Protein AF-A0A963P506-F1 (afdb_monomer_lite)

Radius of gyration: 18.98 Å; chains: 1; bounding box: 41×31×56 Å

Sequence (115 aa):
VIAFLDIKEMFVGPFPGGWDPTLLFVVAGALAVALLGFALTPYASVRPWFMTSFMLSKRRSVDGRLVAGALIFGVGWGLSGYSPATALASLLTGQIDTVIFVLAMLPGMWLAGKF

Foldseek 3Di:
DVLQVPVVQCPDDDPRGPGDCVVVVVVVVVVVVVVCCVVCQVVPPDADPPDRHDPDDPDPDPDPVNVVVCVVVVVLCVVLVDDPVRLVVCVVVVDPSSVVSVVVVVVVVVVVVVD

Secondary structure (DSSP, 8-state):
-GGGG-GGGGGSSSTT-S--THHHHHHHHHHHHHHHHHHHTTT--PPPTTSSS----------HHHHHHHHHHHHHHHHHS--HHHHHHHHTTT-HHHHHHHHHHHHHHHHHTT-

pLDDT: mean 77.58, std 10.38, range [48.41, 93.0]

Structure (mmCIF, N/CA/C/O backbone):
data_AF-A0A963P506-F1
#
_entry.id   AF-A0A963P506-F1
#
loop_
_atom_site.group_PDB
_atom_site.id
_atom_site.type_symbol
_atom_site.label_atom_id
_atom_site.label_alt_id
_atom_site.label_comp_id
_atom_site.label_asym_id
_atom_site.label_entity_id
_atom_site.label_seq_id
_atom_site.pdbx_PDB_ins_code
_atom_site.Cartn_x
_atom_site.Cartn_y
_atom_site.Cartn_z
_atom_site.occupancy
_atom_site.B_iso_or_equiv
_atom_site.auth_seq_id
_atom_site.auth_comp_id
_atom_site.auth_asym_id
_atom_site.auth_atom_id
_atom_site.pdbx_PDB_model_num
ATOM 1 N N . VAL A 1 1 ? 4.424 -7.353 -13.566 1.00 48.41 1 VAL A N 1
ATOM 2 C CA . VAL A 1 1 ? 3.564 -6.219 -13.133 1.00 48.41 1 VAL A CA 1
ATOM 3 C C . VAL A 1 1 ? 3.021 -5.435 -14.324 1.00 48.41 1 VAL A C 1
ATOM 5 O O . VAL A 1 1 ? 1.819 -5.242 -14.396 1.00 48.41 1 VAL A O 1
ATOM 8 N N . ILE A 1 2 ? 3.866 -5.048 -15.283 1.00 51.72 2 ILE A N 1
ATOM 9 C CA . ILE A 1 2 ? 3.486 -4.198 -16.431 1.00 51.72 2 ILE A CA 1
ATOM 10 C C . ILE A 1 2 ? 2.509 -4.893 -17.406 1.00 51.72 2 ILE A C 1
ATOM 12 O O . ILE A 1 2 ? 1.668 -4.224 -17.990 1.00 51.72 2 ILE A O 1
ATOM 16 N N . ALA A 1 3 ? 2.530 -6.231 -17.494 1.00 53.25 3 ALA A N 1
ATOM 17 C CA . ALA A 1 3 ? 1.608 -7.009 -18.334 1.00 53.25 3 ALA A CA 1
ATOM 18 C C . ALA A 1 3 ? 0.115 -6.823 -17.979 1.00 53.25 3 ALA A C 1
ATOM 20 O O . ALA A 1 3 ? -0.733 -6.892 -18.858 1.00 53.25 3 ALA A O 1
ATOM 21 N N . PHE A 1 4 ? -0.216 -6.521 -16.715 1.00 53.66 4 PHE A N 1
ATOM 22 C CA . PHE A 1 4 ? -1.597 -6.224 -16.307 1.00 53.66 4 PHE A CA 1
ATOM 23 C C . PHE A 1 4 ? -2.105 -4.897 -16.893 1.00 53.66 4 PHE A C 1
ATOM 25 O O . PHE A 1 4 ? -3.269 -4.791 -17.273 1.00 53.66 4 PHE A O 1
ATOM 32 N N . LEU A 1 5 ? -1.234 -3.887 -16.984 1.00 56.84 5 LEU A N 1
ATOM 33 C CA . LEU A 1 5 ? -1.572 -2.571 -17.536 1.00 56.84 5 LEU A CA 1
ATOM 34 C C . LEU A 1 5 ? -1.603 -2.565 -19.065 1.00 56.84 5 LEU A C 1
ATOM 36 O O . LEU A 1 5 ? -1.988 -1.554 -19.655 1.00 56.84 5 LEU A O 1
ATOM 40 N N . ASP A 1 6 ? -1.226 -3.674 -19.704 1.00 64.06 6 ASP A N 1
ATOM 41 C CA . ASP A 1 6 ? -1.114 -3.748 -21.149 1.00 64.06 6 ASP A CA 1
ATOM 42 C C . ASP A 1 6 ? -2.468 -4.013 -21.833 1.00 64.06 6 ASP A C 1
ATOM 44 O O . ASP A 1 6 ? -2.682 -5.005 -22.525 1.00 64.06 6 ASP A O 1
ATOM 48 N N . ILE A 1 7 ? -3.427 -3.110 -21.603 1.00 64.62 7 ILE A N 1
ATOM 49 C CA . ILE A 1 7 ? -4.812 -3.204 -22.097 1.00 64.62 7 ILE A CA 1
ATOM 50 C C . ILE A 1 7 ? -4.858 -3.256 -23.635 1.00 64.62 7 ILE A C 1
ATOM 52 O O . ILE A 1 7 ? -5.809 -3.790 -24.202 1.00 64.62 7 ILE A O 1
ATOM 56 N N . LYS A 1 8 ? -3.829 -2.756 -24.336 1.00 62.62 8 LYS A N 1
ATOM 57 C CA . LYS A 1 8 ? -3.760 -2.865 -25.805 1.00 62.62 8 LYS A CA 1
ATOM 58 C C . LYS A 1 8 ? -3.681 -4.326 -26.272 1.00 62.62 8 LYS A C 1
ATOM 60 O O . LYS A 1 8 ? -4.267 -4.643 -27.300 1.00 62.62 8 LYS A O 1
ATOM 65 N N . GLU A 1 9 ? -3.051 -5.220 -25.506 1.00 66.00 9 GLU A N 1
ATOM 66 C CA . GLU A 1 9 ? -2.902 -6.644 -25.851 1.00 66.00 9 GLU A CA 1
ATOM 67 C C . GLU A 1 9 ? -4.220 -7.422 -25.685 1.00 66.00 9 GLU A C 1
ATOM 69 O O . GLU A 1 9 ? -4.388 -8.496 -26.259 1.00 66.00 9 GLU A O 1
ATOM 74 N N . MET A 1 10 ? -5.196 -6.857 -24.962 1.00 61.94 10 MET A N 1
ATOM 75 C CA . MET A 1 10 ? -6.543 -7.424 -24.805 1.00 61.94 10 MET A CA 1
ATOM 76 C C . MET A 1 10 ? -7.334 -7.436 -26.126 1.00 61.94 10 MET A C 1
ATOM 78 O O . MET A 1 10 ? -8.238 -8.249 -26.306 1.00 61.94 10 MET A O 1
ATOM 82 N N . PHE A 1 11 ? -6.995 -6.542 -27.062 1.00 67.75 11 PHE A N 1
ATOM 83 C CA . PHE A 1 11 ? -7.662 -6.415 -28.364 1.00 67.75 11 PHE A CA 1
ATOM 84 C C . PHE A 1 11 ? -6.879 -7.067 -29.513 1.00 67.75 11 PHE A C 1
ATOM 86 O O . PHE A 1 11 ? -7.304 -6.992 -30.667 1.00 67.75 11 PHE A O 1
ATOM 93 N N . VAL A 1 12 ? -5.744 -7.708 -29.217 1.00 65.50 12 VAL A N 1
ATOM 94 C CA . VAL A 1 12 ? -4.886 -8.368 -30.206 1.00 65.50 12 VAL A CA 1
ATOM 95 C C . VAL A 1 12 ? -5.030 -9.887 -30.068 1.00 65.50 12 VAL A C 1
ATOM 97 O O . VAL A 1 12 ? -4.543 -10.481 -29.112 1.00 65.50 12 VAL A O 1
ATOM 100 N N . GLY A 1 13 ? -5.685 -10.525 -31.046 1.00 67.75 13 GLY A N 1
ATOM 101 C CA . GLY A 1 13 ? -5.834 -11.987 -31.134 1.00 67.75 13 GLY A CA 1
ATOM 102 C C . GLY A 1 13 ? -7.207 -12.536 -30.703 1.00 67.75 13 GLY A C 1
ATOM 103 O O . GLY A 1 13 ? -8.121 -11.767 -30.404 1.00 67.75 13 GLY A O 1
ATOM 104 N N . PRO A 1 14 ? -7.399 -13.872 -30.727 1.00 67.62 14 PRO A N 1
ATOM 105 C CA . PRO A 1 14 ? -8.631 -14.504 -30.259 1.00 67.62 14 PRO A CA 1
ATOM 106 C C . PRO A 1 14 ? -8.819 -14.290 -28.748 1.00 67.62 14 PRO A C 1
ATOM 108 O O . PRO A 1 14 ? -7.853 -14.260 -27.988 1.00 67.62 14 PRO A O 1
ATOM 111 N N . PHE A 1 15 ? -10.073 -14.122 -28.321 1.00 64.00 15 PHE A N 1
ATOM 112 C CA . PHE A 1 15 ? -10.449 -13.761 -26.948 1.00 64.00 15 PHE A CA 1
ATOM 113 C C . PHE A 1 15 ? -9.776 -14.679 -25.904 1.00 64.00 15 PHE A C 1
ATOM 115 O O . PHE A 1 15 ? -9.913 -15.900 -26.033 1.00 64.00 15 PHE A O 1
ATOM 122 N N . PRO A 1 16 ? -9.066 -14.149 -24.882 1.00 56.25 16 PRO A N 1
ATOM 123 C CA . PRO A 1 16 ? -9.066 -12.773 -24.358 1.00 56.25 16 PRO A CA 1
ATOM 124 C C . PRO A 1 16 ? -7.894 -11.876 -24.836 1.00 56.25 16 PRO A C 1
ATOM 126 O O . PRO A 1 16 ? -7.614 -10.859 -24.203 1.00 56.25 16 PRO A O 1
ATOM 129 N N . GLY A 1 17 ? -7.218 -12.233 -25.934 1.00 65.31 17 GLY A N 1
ATOM 130 C CA . GLY A 1 17 ? -6.010 -11.552 -26.420 1.00 65.31 17 GLY A CA 1
ATOM 131 C C . GLY A 1 17 ? -4.723 -12.027 -25.726 1.00 65.31 17 GLY A C 1
ATOM 132 O O . GLY A 1 17 ? -4.738 -13.008 -24.984 1.00 65.31 17 GLY A O 1
ATOM 133 N N . GLY A 1 18 ? -3.598 -11.341 -25.957 1.00 68.62 18 GLY A N 1
ATOM 134 C CA . GLY A 1 18 ? -2.294 -11.614 -25.317 1.00 68.62 18 GLY A CA 1
ATOM 135 C C . GLY A 1 18 ? -2.178 -11.126 -23.865 1.00 68.62 18 GLY A C 1
ATOM 136 O O . GLY A 1 18 ? -1.104 -11.182 -23.267 1.00 68.62 18 GLY A O 1
ATOM 137 N N . TRP A 1 19 ? -3.274 -10.616 -23.303 1.00 70.62 19 TRP A N 1
ATOM 138 C CA . TRP A 1 19 ? -3.328 -10.043 -21.965 1.00 70.62 19 TRP A CA 1
ATOM 139 C C . TRP A 1 19 ? -3.280 -11.130 -20.881 1.00 70.62 19 TRP A C 1
ATOM 141 O O . TRP A 1 19 ? -4.033 -12.100 -20.940 1.00 70.62 19 TRP A O 1
ATOM 151 N N . ASP A 1 20 ? -2.413 -10.960 -19.877 1.00 73.06 20 ASP A N 1
ATOM 152 C CA . ASP A 1 20 ? -2.253 -11.901 -18.759 1.00 73.06 20 ASP A CA 1
ATOM 153 C C . ASP A 1 20 ? -3.184 -11.535 -17.576 1.00 73.06 20 ASP A C 1
ATOM 155 O O . ASP A 1 20 ? -2.881 -10.609 -16.811 1.00 73.06 20 ASP A O 1
ATOM 159 N N . PRO A 1 21 ? -4.302 -12.266 -17.365 1.00 74.12 21 PRO A N 1
ATOM 160 C CA . PRO A 1 21 ? -5.266 -11.987 -16.301 1.00 74.12 21 PRO A CA 1
ATOM 161 C C . PRO A 1 21 ? -4.791 -12.413 -14.906 1.00 74.12 21 PRO A C 1
ATOM 163 O O . PRO A 1 21 ? -5.476 -12.138 -13.915 1.00 74.12 21 PRO A O 1
ATOM 166 N N . THR A 1 22 ? -3.653 -13.102 -14.792 1.00 78.88 22 THR A N 1
ATOM 167 C CA . THR A 1 22 ? -3.226 -13.769 -13.553 1.00 78.88 22 THR A CA 1
ATOM 168 C C . THR A 1 22 ? -3.108 -12.787 -12.393 1.00 78.88 22 THR A C 1
ATOM 170 O O . THR A 1 22 ? -3.570 -13.056 -11.282 1.00 78.88 22 THR A O 1
ATOM 173 N N . LEU A 1 23 ? -2.543 -11.605 -12.649 1.00 74.69 23 LEU A N 1
ATOM 174 C CA . LEU A 1 23 ? -2.341 -10.597 -11.612 1.00 74.69 23 LEU A CA 1
ATOM 175 C C . LEU A 1 23 ? -3.669 -10.004 -11.123 1.00 74.69 23 LEU A C 1
ATOM 177 O O . LEU A 1 23 ? -3.836 -9.807 -9.919 1.00 74.69 23 LEU A O 1
ATOM 181 N N . LEU A 1 24 ? -4.632 -9.790 -12.029 1.00 80.56 24 LEU A N 1
ATOM 182 C CA . LEU A 1 24 ? -5.974 -9.345 -11.652 1.00 80.56 24 LEU A CA 1
ATOM 183 C C . LEU A 1 24 ? -6.651 -10.381 -10.756 1.00 80.56 24 LEU A C 1
ATOM 185 O O . LEU A 1 24 ? -7.220 -10.022 -9.729 1.00 80.56 24 LEU A O 1
ATOM 189 N N . PHE A 1 25 ? -6.562 -11.659 -11.123 1.00 84.88 25 PHE A N 1
ATOM 190 C CA . PHE A 1 25 ? -7.177 -12.741 -10.364 1.00 84.88 25 PHE A CA 1
ATOM 191 C C . PHE A 1 25 ? -6.603 -12.851 -8.944 1.00 84.88 25 PHE A C 1
ATOM 193 O O . PHE A 1 25 ? -7.360 -12.955 -7.980 1.00 84.88 25 PHE A O 1
ATOM 200 N N . VAL A 1 26 ? -5.278 -12.748 -8.792 1.00 86.56 26 VAL A N 1
ATOM 201 C CA . VAL A 1 26 ? -4.615 -12.785 -7.476 1.00 86.56 26 VAL A CA 1
ATOM 202 C C . VAL A 1 26 ? -5.021 -11.590 -6.613 1.00 86.56 26 VAL A C 1
ATOM 204 O O . VAL A 1 26 ? -5.378 -11.771 -5.448 1.00 86.56 26 VAL A O 1
ATOM 207 N N . VAL A 1 27 ? -5.011 -10.376 -7.173 1.00 86.69 27 VAL A N 1
ATOM 208 C CA . VAL A 1 27 ? -5.408 -9.165 -6.437 1.00 86.69 27 VAL A CA 1
ATOM 209 C C . VAL A 1 27 ? -6.891 -9.217 -6.062 1.00 86.69 27 VAL A C 1
ATOM 211 O O . VAL A 1 27 ? -7.239 -8.908 -4.924 1.00 86.69 27 VAL A O 1
ATOM 214 N N . ALA A 1 28 ? -7.761 -9.659 -6.974 1.00 88.00 28 ALA A N 1
ATOM 215 C CA . ALA A 1 28 ? -9.190 -9.817 -6.717 1.00 88.00 28 ALA A CA 1
ATOM 216 C C . ALA A 1 28 ? -9.464 -10.869 -5.633 1.00 88.00 28 ALA A C 1
ATOM 218 O O . ALA A 1 28 ? -10.271 -10.624 -4.738 1.00 88.00 28 ALA A O 1
ATOM 219 N N . GLY A 1 29 ? -8.760 -12.004 -5.662 1.00 91.56 29 GLY A N 1
ATOM 220 C CA . GLY A 1 29 ? -8.857 -13.039 -4.634 1.00 91.56 29 GLY A CA 1
ATOM 221 C C . GLY A 1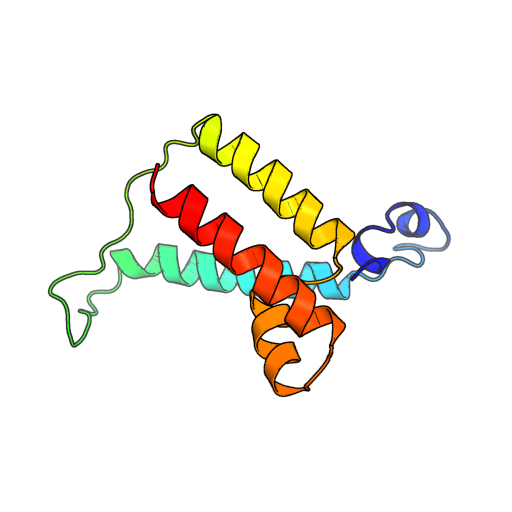 29 ? -8.403 -12.539 -3.262 1.00 91.56 29 GLY A C 1
ATOM 222 O O . GLY A 1 29 ? -9.127 -12.690 -2.279 1.00 91.56 29 GLY A O 1
ATOM 223 N N . ALA A 1 30 ? -7.247 -11.872 -3.196 1.00 88.06 30 ALA A N 1
ATOM 224 C CA . ALA A 1 30 ? -6.746 -11.273 -1.960 1.00 88.06 30 ALA A CA 1
ATOM 225 C C . ALA A 1 30 ? -7.720 -10.223 -1.397 1.00 88.06 30 ALA A C 1
ATOM 227 O O . ALA A 1 30 ? -8.010 -10.221 -0.199 1.00 88.06 30 ALA A O 1
ATOM 228 N N . LEU A 1 31 ? -8.277 -9.370 -2.264 1.00 91.19 31 LEU A N 1
ATOM 229 C CA . LEU A 1 31 ? -9.266 -8.367 -1.882 1.00 91.19 31 LEU A CA 1
ATOM 230 C C . LEU A 1 31 ? -10.563 -9.011 -1.380 1.00 91.19 31 LEU A C 1
ATOM 232 O O . LEU A 1 31 ? -11.086 -8.584 -0.356 1.00 91.19 31 LEU A O 1
ATOM 236 N N . ALA A 1 32 ? -11.067 -10.048 -2.051 1.00 93.00 32 ALA A N 1
ATOM 237 C CA . ALA A 1 32 ? -12.275 -10.755 -1.637 1.00 93.00 32 ALA A CA 1
ATOM 238 C C . ALA A 1 32 ? -12.115 -11.378 -0.243 1.00 93.00 32 ALA A C 1
ATOM 240 O O . ALA A 1 32 ? -12.978 -11.192 0.614 1.00 93.00 32 ALA A O 1
ATOM 241 N N . VAL A 1 33 ? -10.989 -12.049 0.018 1.00 92.38 33 VAL A N 1
ATOM 242 C CA . VAL A 1 33 ? -10.686 -12.626 1.339 1.00 92.38 33 VAL A CA 1
ATOM 243 C C . VAL A 1 33 ? -10.581 -11.534 2.404 1.00 92.38 33 VAL A C 1
ATOM 245 O O . VAL A 1 33 ? -11.161 -11.674 3.481 1.00 92.38 33 VAL A O 1
ATOM 248 N N . ALA A 1 34 ? -9.900 -10.424 2.106 1.00 88.81 34 ALA A N 1
ATOM 249 C CA . ALA A 1 34 ? -9.791 -9.299 3.030 1.00 88.81 34 ALA A CA 1
ATOM 250 C C . ALA A 1 34 ? -11.164 -8.683 3.344 1.00 88.81 34 ALA A C 1
ATOM 252 O O . ALA A 1 34 ? -11.490 -8.466 4.511 1.00 88.81 34 ALA A O 1
ATOM 253 N N . LEU A 1 35 ? -11.993 -8.446 2.322 1.00 88.56 35 LEU A N 1
ATOM 254 C CA . LEU A 1 35 ? -13.343 -7.903 2.478 1.00 88.56 35 LEU A CA 1
ATOM 255 C C . LEU A 1 35 ? -14.235 -8.838 3.290 1.00 88.56 35 LEU A C 1
ATOM 257 O O . LEU A 1 35 ? -14.929 -8.367 4.185 1.00 88.56 35 LEU A O 1
ATOM 261 N N . LEU A 1 36 ? -14.189 -10.147 3.031 1.00 89.12 36 LEU A N 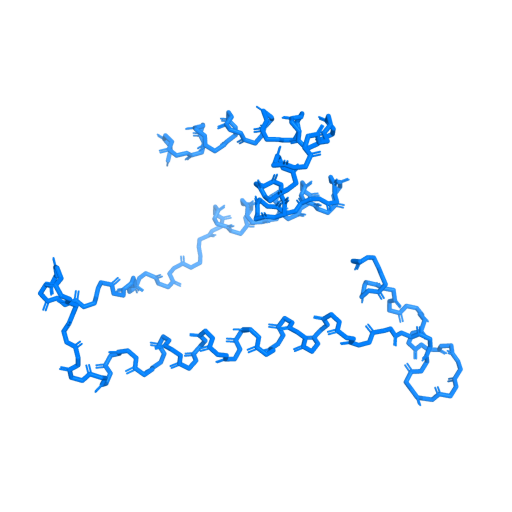1
ATOM 262 C CA . LEU A 1 36 ? -14.914 -11.138 3.825 1.00 89.12 36 LEU A CA 1
ATOM 263 C C . LEU A 1 36 ? -14.442 -11.132 5.280 1.00 89.12 36 LEU A C 1
ATOM 265 O O . LEU A 1 36 ? -15.271 -11.097 6.184 1.00 89.12 36 LEU A O 1
ATOM 269 N N . GLY A 1 37 ? -13.131 -11.078 5.519 1.00 86.56 37 GLY A N 1
ATOM 270 C CA . GLY A 1 37 ? -12.570 -10.939 6.861 1.00 86.56 37 GLY A CA 1
ATOM 271 C C . GLY A 1 37 ? -13.118 -9.707 7.585 1.00 86.56 37 GLY A C 1
ATOM 272 O O . GLY A 1 37 ? -13.697 -9.830 8.664 1.00 86.56 37 GLY A O 1
ATOM 273 N N . PHE A 1 38 ? -13.023 -8.525 6.974 1.00 84.00 38 PHE A N 1
ATOM 274 C CA . PHE A 1 38 ? -13.535 -7.278 7.556 1.00 84.00 38 PHE A CA 1
ATOM 275 C C . PHE A 1 38 ? -15.060 -7.247 7.702 1.00 84.00 38 PHE A C 1
ATOM 277 O O . PHE A 1 38 ? -15.557 -6.650 8.653 1.00 84.00 38 PHE A O 1
ATOM 284 N N . ALA A 1 39 ? -15.804 -7.876 6.792 1.00 84.31 39 ALA A N 1
ATOM 285 C CA . ALA A 1 39 ? -17.260 -7.940 6.842 1.00 84.31 39 ALA A CA 1
ATOM 286 C C . ALA A 1 39 ? -17.759 -8.898 7.928 1.00 84.31 39 ALA A C 1
ATOM 288 O O . ALA A 1 39 ? -18.761 -8.600 8.567 1.00 84.31 39 ALA A O 1
ATOM 289 N N . LEU A 1 40 ? -17.063 -10.017 8.159 1.00 83.81 40 LEU A N 1
ATOM 290 C CA . LEU A 1 40 ? -17.422 -11.016 9.168 1.00 83.81 40 LEU A CA 1
ATOM 291 C C . LEU A 1 40 ? -16.912 -10.653 10.569 1.00 83.81 40 LEU A C 1
ATOM 293 O O . LEU A 1 40 ? -17.537 -11.043 11.551 1.00 83.81 40 LEU A O 1
ATOM 297 N N . THR A 1 41 ? -15.825 -9.879 10.683 1.00 81.38 41 THR A N 1
ATOM 298 C CA . THR A 1 41 ? -15.222 -9.486 11.976 1.00 81.38 41 THR A CA 1
ATOM 299 C C . THR A 1 41 ? -16.225 -8.844 12.956 1.00 81.38 41 THR A C 1
ATOM 301 O O . THR A 1 41 ? -16.208 -9.219 14.125 1.00 81.38 41 THR A O 1
ATOM 304 N N . PRO A 1 42 ? -17.134 -7.935 12.544 1.00 74.25 42 PRO A N 1
ATOM 305 C CA . PRO A 1 42 ? -18.156 -7.375 13.433 1.00 74.25 42 PRO A CA 1
ATOM 306 C C . PRO A 1 42 ? -19.207 -8.382 13.921 1.00 74.25 42 PRO A C 1
ATOM 308 O O . PRO A 1 42 ? -19.811 -8.157 14.965 1.00 74.25 42 PRO A O 1
ATOM 311 N N . TYR A 1 43 ? -19.454 -9.458 13.166 1.00 71.25 43 TYR A N 1
ATOM 312 C CA . TYR A 1 43 ? -20.440 -10.494 13.502 1.00 71.25 43 TYR A CA 1
ATOM 313 C C . TYR A 1 43 ? -19.815 -11.679 14.243 1.00 71.25 43 TYR A C 1
ATOM 315 O O . TYR A 1 43 ? -20.510 -12.439 14.918 1.00 71.25 43 TYR A O 1
ATOM 323 N N . ALA A 1 44 ? -18.497 -11.840 14.140 1.00 67.50 44 ALA A N 1
ATOM 324 C CA . ALA A 1 44 ? -17.755 -12.826 14.894 1.00 67.50 44 ALA A CA 1
ATOM 325 C C . ALA A 1 44 ? -17.804 -12.460 16.386 1.00 67.50 44 ALA A C 1
ATOM 327 O O . ALA A 1 44 ? -17.257 -11.448 16.812 1.00 67.50 44 ALA A O 1
ATOM 328 N N . SER A 1 45 ? -18.394 -13.322 17.222 1.00 61.31 45 SER A N 1
ATOM 329 C CA . SER A 1 45 ? -18.335 -13.192 18.695 1.00 61.31 45 SER A CA 1
ATOM 330 C C . SER A 1 45 ? -16.936 -13.462 19.276 1.00 61.31 45 SER A C 1
ATOM 332 O O . SER A 1 45 ? -16.773 -13.661 20.479 1.00 61.31 45 SER A O 1
ATOM 334 N N . VAL A 1 46 ? -15.915 -13.489 18.419 1.00 66.12 46 VAL A N 1
ATOM 335 C CA . VAL A 1 46 ? -14.527 -13.758 18.770 1.00 66.12 46 VAL A CA 1
ATOM 336 C C . VAL A 1 46 ? -13.916 -12.458 19.277 1.00 66.12 46 VAL A C 1
ATOM 338 O O . VAL A 1 46 ? -13.888 -11.454 18.572 1.00 66.12 46 VAL A O 1
ATOM 341 N N . ARG A 1 47 ? -13.442 -12.458 20.523 1.00 64.44 47 ARG A N 1
ATOM 342 C CA . ARG A 1 47 ? -12.726 -11.313 21.095 1.00 64.44 47 ARG A CA 1
ATOM 343 C C . ARG A 1 47 ? -11.230 -11.430 20.783 1.00 64.44 47 ARG A C 1
ATOM 345 O O . ARG A 1 47 ? -10.702 -12.543 20.838 1.00 64.44 47 ARG A O 1
ATOM 352 N N . PRO A 1 48 ? -10.531 -10.320 20.482 1.00 75.00 48 PRO A N 1
ATOM 353 C CA . PRO A 1 48 ? -9.076 -10.334 20.387 1.00 75.00 48 PRO A CA 1
ATOM 354 C C . PRO A 1 48 ? -8.466 -10.820 21.708 1.00 75.00 48 PRO A C 1
ATOM 356 O O . PRO A 1 48 ? -8.928 -10.435 22.777 1.00 75.00 48 PRO A O 1
ATOM 359 N N . TRP A 1 49 ? -7.400 -11.621 21.661 1.00 73.38 49 TRP A N 1
ATOM 360 C CA . TRP A 1 49 ? -6.768 -12.136 22.887 1.00 73.38 49 TRP A CA 1
ATOM 361 C C . TRP A 1 49 ? -6.169 -11.035 23.775 1.00 73.38 49 TRP A C 1
ATOM 363 O O . TRP A 1 49 ? -6.122 -11.189 24.991 1.00 73.38 49 TRP A O 1
ATOM 373 N N . PHE A 1 50 ? -5.757 -9.912 23.179 1.00 78.19 50 PHE A N 1
ATOM 374 C CA . PHE A 1 50 ? -5.111 -8.790 23.873 1.00 78.19 50 PHE A CA 1
ATOM 375 C C . PHE A 1 50 ? -5.939 -7.492 23.871 1.00 78.19 50 PHE A C 1
ATOM 377 O O . PHE A 1 50 ? -5.441 -6.450 24.288 1.00 78.19 50 PHE A O 1
ATOM 384 N N . MET A 1 51 ? -7.189 -7.512 23.390 1.00 72.62 51 MET A N 1
ATOM 385 C CA . MET A 1 51 ? -8.034 -6.313 23.299 1.00 72.62 51 MET A CA 1
ATOM 386 C C . MET A 1 51 ? -9.503 -6.621 23.606 1.00 72.62 51 MET A C 1
ATOM 388 O O . MET A 1 51 ? -9.995 -7.714 23.351 1.00 72.62 51 MET A O 1
ATOM 392 N N . THR A 1 52 ? -10.235 -5.632 24.118 1.00 69.94 52 THR A N 1
ATOM 393 C CA . THR A 1 52 ? -11.651 -5.780 24.503 1.00 69.94 52 THR A CA 1
ATOM 394 C C . THR A 1 52 ? -12.615 -5.809 23.315 1.00 69.94 52 THR A C 1
ATOM 396 O O . THR A 1 52 ? -13.722 -6.329 23.445 1.00 69.94 52 THR A O 1
ATOM 399 N N . SER A 1 53 ? -12.219 -5.277 22.155 1.00 69.94 53 SER A N 1
ATOM 400 C CA . SER A 1 53 ? -13.013 -5.294 20.921 1.00 69.94 53 SER A CA 1
ATOM 401 C C . SER A 1 53 ? -12.134 -5.079 19.687 1.00 69.94 53 SER A C 1
ATOM 403 O O . SER A 1 53 ? -11.022 -4.559 19.794 1.00 69.94 53 SER A O 1
ATOM 405 N N . PHE A 1 54 ? -12.628 -5.458 18.508 1.00 72.12 54 PHE A N 1
ATOM 406 C CA . PHE A 1 54 ? -11.992 -5.076 17.250 1.00 72.12 54 PHE A CA 1
ATOM 407 C C . PHE A 1 54 ? -12.207 -3.579 16.986 1.00 72.12 54 PHE A C 1
ATOM 409 O O . PHE A 1 54 ? -13.333 -3.126 16.776 1.00 72.12 54 PHE A O 1
ATOM 416 N N . MET A 1 55 ? -11.119 -2.807 16.957 1.00 68.81 55 MET A N 1
ATOM 417 C CA . MET A 1 55 ? -11.145 -1.398 16.560 1.00 68.81 55 MET A CA 1
ATOM 418 C C . MET A 1 55 ? -11.240 -1.265 15.035 1.00 68.81 55 MET A C 1
ATOM 420 O O . MET A 1 55 ? -10.251 -0.991 14.359 1.00 68.81 55 MET A O 1
ATOM 424 N N . LEU A 1 56 ? -12.436 -1.454 14.470 1.00 69.19 56 LEU A N 1
ATOM 425 C CA . LEU A 1 56 ? -12.675 -1.093 13.072 1.00 69.19 56 LEU A CA 1
ATOM 426 C C . LEU A 1 56 ? -12.770 0.432 12.944 1.00 69.19 56 LEU A C 1
ATOM 428 O O . LEU A 1 56 ? -13.603 1.074 13.591 1.00 69.19 56 LEU A O 1
ATOM 432 N N . SER A 1 57 ? -11.935 1.014 12.080 1.00 65.06 57 SER A N 1
ATOM 433 C CA . SER A 1 57 ? -12.013 2.439 11.755 1.00 65.06 57 SER A CA 1
ATOM 434 C C . SER A 1 57 ? -13.366 2.751 11.111 1.00 65.06 57 SER A C 1
ATOM 436 O O . SER A 1 57 ? -13.665 2.310 10.003 1.00 65.06 57 SER A O 1
ATOM 438 N N . LYS A 1 58 ? -14.204 3.528 11.809 1.00 62.72 58 LYS A N 1
ATOM 439 C CA . LYS A 1 58 ? -15.498 4.011 11.293 1.00 62.72 58 LYS A CA 1
ATOM 440 C C . LYS A 1 58 ? -15.359 5.230 10.372 1.00 62.72 58 LYS A C 1
ATOM 442 O O . LYS A 1 58 ? -16.357 5.691 9.821 1.00 62.72 58 LYS A O 1
ATOM 447 N N . ARG A 1 59 ? -14.149 5.776 10.202 1.00 62.50 59 ARG A N 1
ATOM 448 C CA . ARG A 1 59 ? -13.913 6.914 9.304 1.00 62.50 59 ARG A CA 1
ATOM 449 C C . ARG A 1 59 ? -13.960 6.439 7.851 1.00 62.50 59 ARG A C 1
ATOM 451 O O . ARG A 1 59 ? -13.022 5.818 7.372 1.00 62.50 59 ARG A O 1
ATOM 458 N N . ARG A 1 60 ? -15.057 6.763 7.159 1.00 63.09 60 ARG A N 1
ATOM 459 C CA . ARG A 1 60 ? -15.224 6.610 5.698 1.00 63.09 60 ARG A CA 1
ATOM 460 C C . ARG A 1 60 ? -15.045 7.921 4.926 1.00 63.09 60 ARG A C 1
ATOM 462 O O . ARG A 1 60 ? -15.407 7.994 3.757 1.00 63.09 60 ARG A O 1
ATOM 469 N N . SER A 1 61 ? -14.548 8.977 5.569 1.00 76.62 61 SER A N 1
ATOM 470 C CA . SER A 1 61 ? -14.333 10.254 4.894 1.00 76.62 61 SER A CA 1
ATOM 471 C C . SER A 1 61 ? -13.154 10.122 3.935 1.00 76.62 61 SER A C 1
ATOM 473 O O . SER A 1 61 ? -12.001 10.132 4.364 1.00 76.62 61 SER A O 1
ATOM 475 N N . VAL A 1 62 ? -13.454 9.982 2.648 1.00 80.94 62 VAL A N 1
ATOM 476 C CA . VAL A 1 62 ? -12.480 10.209 1.584 1.00 80.94 62 VAL A CA 1
ATOM 477 C C . VAL A 1 62 ? -12.313 11.719 1.481 1.00 80.94 62 VAL A C 1
ATOM 479 O O . VAL A 1 62 ? -13.208 12.409 0.997 1.00 80.94 62 VAL A O 1
ATOM 482 N N . ASP A 1 63 ? -11.217 12.244 2.019 1.00 86.88 63 ASP A N 1
ATOM 483 C CA . ASP A 1 63 ? -10.886 13.660 1.909 1.00 86.88 63 ASP A CA 1
ATOM 484 C C . ASP A 1 63 ? -9.972 13.916 0.698 1.00 86.88 63 ASP A C 1
ATOM 486 O O . ASP A 1 63 ? -9.300 13.023 0.175 1.00 86.88 63 ASP A O 1
ATOM 490 N N . GLY A 1 64 ? -9.959 15.160 0.209 1.00 86.62 64 GLY A N 1
ATOM 491 C CA . GLY A 1 64 ? -9.126 15.534 -0.939 1.00 86.62 64 GLY A CA 1
ATOM 492 C C . GLY A 1 64 ? -7.627 15.338 -0.678 1.00 86.62 64 GLY A C 1
ATOM 493 O O . GLY A 1 64 ? -6.878 15.044 -1.607 1.00 86.62 64 GLY A O 1
ATOM 494 N N . ARG A 1 65 ? -7.197 15.426 0.592 1.00 86.31 65 ARG A N 1
ATOM 495 C CA . ARG A 1 65 ? -5.820 15.130 1.018 1.00 86.31 65 ARG A CA 1
ATOM 496 C C . ARG A 1 65 ? -5.475 13.654 0.804 1.00 86.31 65 ARG A C 1
ATOM 498 O O . ARG A 1 65 ? -4.406 13.376 0.268 1.00 86.31 65 ARG A O 1
ATOM 505 N N . LEU A 1 66 ? -6.367 12.724 1.155 1.00 86.81 66 LEU A N 1
ATOM 506 C CA . LEU A 1 66 ? -6.180 11.290 0.929 1.00 86.81 66 LEU A CA 1
ATOM 507 C C . LEU A 1 66 ? -6.116 10.965 -0.559 1.00 86.81 66 LEU A C 1
ATOM 509 O O . LEU A 1 66 ? -5.245 10.206 -0.967 1.00 86.81 66 LEU A O 1
ATOM 513 N N . VAL A 1 67 ? -6.997 11.551 -1.375 1.00 90.44 67 VAL A N 1
ATOM 514 C CA . VAL A 1 67 ? -6.988 11.315 -2.828 1.00 90.44 67 VAL A CA 1
ATOM 515 C C . VAL A 1 67 ? -5.690 11.830 -3.449 1.00 90.44 67 VAL A C 1
ATOM 517 O O . VAL A 1 67 ? -5.020 11.087 -4.162 1.00 90.44 67 VAL A O 1
ATOM 520 N N . ALA A 1 68 ? -5.293 13.068 -3.140 1.00 90.06 68 ALA A N 1
ATOM 521 C CA . ALA A 1 68 ? -4.048 13.641 -3.647 1.00 90.06 68 ALA A CA 1
ATOM 522 C C . ALA A 1 68 ? -2.821 12.832 -3.194 1.00 90.06 68 ALA A C 1
ATOM 524 O O . ALA A 1 68 ? -1.956 12.512 -4.009 1.00 90.06 68 ALA A O 1
ATOM 525 N N . GLY A 1 69 ? -2.775 12.440 -1.917 1.00 86.69 69 GLY A N 1
ATOM 526 C CA . GLY A 1 69 ? -1.713 11.598 -1.373 1.00 86.69 69 GLY A CA 1
ATOM 527 C C . GLY A 1 69 ? -1.652 10.226 -2.043 1.00 86.69 69 GLY A C 1
ATOM 528 O O . GLY A 1 69 ? -0.577 9.798 -2.451 1.00 86.69 69 GLY A O 1
ATOM 529 N N . ALA A 1 70 ? -2.798 9.564 -2.229 1.00 87.31 70 ALA A N 1
ATOM 530 C CA . ALA A 1 70 ? -2.884 8.265 -2.891 1.00 87.31 70 ALA A CA 1
ATOM 531 C C . ALA A 1 70 ? -2.425 8.326 -4.355 1.00 87.31 70 ALA A C 1
ATOM 533 O O . ALA A 1 70 ? -1.742 7.413 -4.813 1.00 87.31 70 ALA A O 1
ATOM 534 N N . LEU A 1 71 ? -2.744 9.408 -5.074 1.00 90.31 71 LEU A N 1
ATOM 535 C CA . LEU A 1 71 ? -2.278 9.619 -6.446 1.00 90.31 71 LEU A CA 1
ATOM 536 C C . LEU A 1 71 ? -0.758 9.793 -6.506 1.00 90.31 71 LEU A C 1
ATOM 538 O O . LEU A 1 71 ? -0.099 9.072 -7.249 1.00 90.31 71 LEU A O 1
ATOM 542 N N . ILE A 1 72 ? -0.193 10.701 -5.701 1.00 88.31 72 ILE A N 1
ATOM 543 C CA . ILE A 1 72 ? 1.262 10.942 -5.657 1.00 88.31 72 ILE A CA 1
ATOM 544 C C . ILE A 1 72 ? 2.004 9.652 -5.298 1.0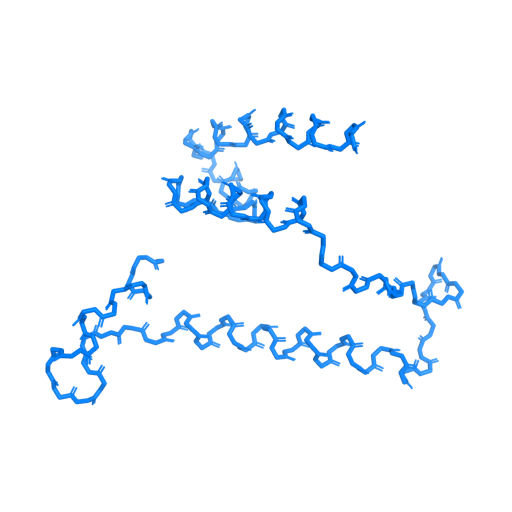0 88.31 72 ILE A C 1
ATOM 546 O O . ILE A 1 72 ? 3.006 9.297 -5.918 1.00 88.31 72 ILE A O 1
ATOM 550 N N . PHE A 1 73 ? 1.482 8.924 -4.317 1.00 85.75 73 PHE A N 1
ATOM 551 C CA . PHE A 1 73 ? 2.066 7.681 -3.845 1.00 85.75 73 PHE A CA 1
ATOM 552 C C . PHE A 1 73 ? 1.987 6.557 -4.883 1.00 85.75 73 PHE A C 1
ATOM 554 O O . PHE A 1 73 ? 2.984 5.881 -5.132 1.00 85.75 73 PHE A O 1
ATOM 561 N N . GLY A 1 74 ? 0.835 6.404 -5.543 1.00 84.25 74 GLY A N 1
ATOM 562 C CA . GLY A 1 74 ? 0.648 5.440 -6.625 1.00 84.25 74 GLY A CA 1
ATOM 563 C C . GLY A 1 74 ? 1.553 5.722 -7.825 1.00 84.25 74 GLY A C 1
ATOM 564 O O . GLY A 1 74 ? 2.153 4.795 -8.364 1.00 84.25 74 GLY A O 1
ATOM 565 N N . VAL A 1 75 ? 1.725 6.995 -8.200 1.00 86.25 75 VAL A N 1
ATOM 566 C CA . VAL A 1 75 ? 2.680 7.407 -9.243 1.00 86.25 75 VAL A CA 1
ATOM 567 C C . VAL A 1 75 ? 4.111 7.051 -8.836 1.00 86.25 75 VAL A C 1
ATOM 569 O O . VAL A 1 75 ? 4.847 6.485 -9.642 1.00 86.25 75 VAL A O 1
ATOM 572 N N . GLY A 1 76 ? 4.493 7.305 -7.581 1.00 83.31 76 GLY A N 1
ATOM 573 C CA . GLY A 1 76 ? 5.812 6.946 -7.057 1.00 83.31 76 GLY A CA 1
ATOM 574 C C . GLY A 1 76 ? 6.116 5.448 -7.161 1.00 83.31 76 GLY A C 1
ATOM 575 O O . GLY A 1 76 ? 7.195 5.076 -7.616 1.00 83.31 76 GLY A O 1
ATOM 576 N N . TRP A 1 77 ? 5.162 4.584 -6.805 1.00 82.38 77 TRP A N 1
ATOM 577 C CA . TRP A 1 77 ? 5.309 3.129 -6.949 1.00 82.38 77 TRP A CA 1
ATOM 578 C C . TRP A 1 77 ? 5.325 2.662 -8.404 1.00 82.38 77 TRP A C 1
ATOM 580 O O . TRP A 1 77 ? 6.079 1.756 -8.754 1.00 82.38 77 TRP A O 1
ATOM 590 N N . GLY A 1 78 ? 4.487 3.262 -9.254 1.00 80.00 78 GLY A N 1
ATOM 591 C CA . GLY A 1 78 ? 4.445 2.945 -10.680 1.00 80.00 78 GLY A CA 1
ATOM 592 C C . GLY A 1 78 ? 5.767 3.263 -11.378 1.00 80.00 78 GLY A C 1
ATOM 593 O O . GLY A 1 78 ? 6.219 2.482 -12.210 1.00 80.00 78 GLY A O 1
ATOM 594 N N . LEU A 1 79 ? 6.409 4.371 -10.993 1.00 81.88 79 LEU A N 1
ATOM 595 C CA . LEU A 1 79 ? 7.715 4.783 -11.510 1.00 81.88 79 LEU A CA 1
ATOM 596 C C . LEU A 1 79 ? 8.865 3.936 -10.960 1.00 81.88 79 LEU A C 1
ATOM 598 O O . LEU A 1 79 ? 9.777 3.600 -11.709 1.00 81.88 79 LEU A O 1
ATOM 602 N N . SER A 1 80 ? 8.843 3.596 -9.667 1.00 80.06 80 SER A N 1
ATOM 603 C CA . SER A 1 80 ? 9.914 2.801 -9.057 1.00 80.06 80 SER A CA 1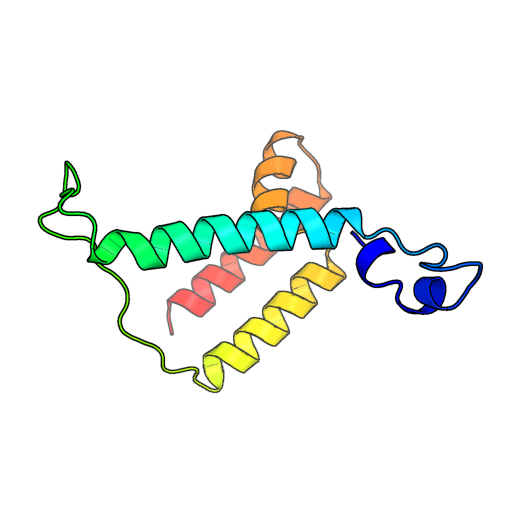
ATOM 604 C C . SER A 1 80 ? 9.833 1.315 -9.409 1.00 80.06 80 SER A C 1
ATOM 606 O O . SER A 1 80 ? 10.829 0.609 -9.289 1.00 80.06 80 SER A O 1
ATOM 608 N N . GLY A 1 81 ? 8.654 0.820 -9.796 1.00 78.25 81 GLY A N 1
ATOM 609 C CA . GLY A 1 81 ? 8.402 -0.609 -9.975 1.00 78.25 81 GLY A CA 1
ATOM 610 C C . GLY A 1 81 ? 8.317 -1.389 -8.657 1.00 78.25 81 GLY A C 1
ATOM 611 O O . GLY A 1 81 ? 8.187 -2.613 -8.684 1.00 78.25 81 GLY A O 1
ATOM 612 N N . TYR A 1 82 ? 8.350 -0.699 -7.510 1.00 77.88 82 TYR A N 1
ATOM 613 C CA . TYR A 1 82 ? 8.303 -1.291 -6.176 1.00 77.88 82 TYR A CA 1
ATOM 614 C C . TYR A 1 82 ? 7.096 -0.781 -5.384 1.00 77.88 82 TYR A C 1
ATOM 616 O O . TYR A 1 82 ? 6.877 0.419 -5.233 1.00 77.88 82 TYR A O 1
ATOM 624 N N . SER A 1 83 ? 6.351 -1.715 -4.796 1.00 81.56 83 SER A N 1
ATOM 625 C CA . SER A 1 83 ? 5.440 -1.441 -3.678 1.00 81.56 83 SER A CA 1
ATOM 626 C C . SER A 1 83 ? 6.208 -1.487 -2.341 1.00 81.56 83 SER A C 1
ATOM 628 O O . SER A 1 83 ? 7.294 -2.064 -2.295 1.00 81.56 83 SER A O 1
ATOM 630 N N . PRO A 1 84 ? 5.679 -0.978 -1.215 1.00 78.50 84 PRO A N 1
ATOM 631 C CA . PRO A 1 84 ? 6.370 -0.984 0.075 1.00 78.50 84 PRO A CA 1
ATOM 632 C C . PRO A 1 84 ? 6.556 -2.401 0.604 1.00 78.50 84 PRO A C 1
ATOM 634 O O . PRO A 1 84 ? 7.572 -2.701 1.219 1.00 78.50 84 PRO A O 1
ATOM 637 N N . ALA A 1 85 ? 5.585 -3.281 0.340 1.00 79.50 85 ALA A N 1
ATOM 638 C CA . ALA A 1 85 ? 5.655 -4.682 0.731 1.00 79.50 85 ALA A CA 1
ATOM 639 C C . ALA A 1 85 ? 6.767 -5.405 -0.038 1.00 79.50 85 ALA A C 1
ATOM 641 O O . ALA A 1 85 ? 7.602 -6.078 0.562 1.00 79.50 85 ALA A O 1
ATOM 642 N N . THR A 1 86 ? 6.826 -5.209 -1.360 1.00 80.44 86 THR A N 1
ATOM 643 C CA . THR A 1 86 ? 7.898 -5.776 -2.190 1.00 80.44 86 THR A CA 1
ATOM 644 C C . THR A 1 86 ? 9.241 -5.127 -1.894 1.00 80.44 86 THR A C 1
ATOM 646 O O . THR A 1 86 ? 10.241 -5.821 -1.908 1.00 80.44 86 THR A O 1
ATOM 649 N N . ALA A 1 87 ? 9.283 -3.833 -1.578 1.00 83.62 87 ALA A N 1
ATOM 650 C CA . ALA A 1 87 ? 10.514 -3.160 -1.190 1.00 83.62 87 ALA A CA 1
ATOM 651 C C . ALA A 1 87 ? 11.062 -3.740 0.116 1.00 83.62 87 ALA A C 1
ATOM 653 O O . ALA A 1 87 ? 12.244 -4.039 0.209 1.00 83.62 87 ALA A O 1
ATOM 654 N N . LEU A 1 88 ? 10.208 -3.985 1.112 1.00 83.94 88 LEU A N 1
ATOM 655 C CA . LEU A 1 88 ? 10.650 -4.607 2.355 1.00 83.94 88 LEU A CA 1
ATOM 656 C C . LEU A 1 88 ? 11.120 -6.056 2.137 1.00 83.94 88 LEU A C 1
ATOM 658 O O . LEU A 1 88 ? 12.150 -6.451 2.677 1.00 83.94 88 LEU A O 1
ATOM 662 N N . ALA A 1 89 ? 10.414 -6.828 1.304 1.00 84.81 89 ALA A N 1
ATOM 663 C CA . ALA A 1 89 ? 10.816 -8.189 0.944 1.00 84.81 89 ALA A CA 1
ATOM 664 C C . ALA A 1 89 ? 12.140 -8.221 0.151 1.00 84.81 89 ALA A C 1
ATOM 666 O O . ALA A 1 89 ? 13.029 -9.010 0.462 1.00 84.81 89 ALA A O 1
ATOM 667 N N . SER A 1 90 ? 12.307 -7.330 -0.829 1.00 82.31 90 SER A N 1
ATOM 668 C CA . SER A 1 90 ? 13.519 -7.216 -1.649 1.00 82.31 90 SER A CA 1
ATOM 669 C C . SER A 1 90 ? 14.706 -6.641 -0.877 1.00 82.31 90 SER A C 1
ATOM 671 O O . SER A 1 90 ? 15.852 -6.909 -1.243 1.00 82.31 90 SER A O 1
ATOM 673 N N . LEU A 1 91 ? 14.475 -5.924 0.227 1.00 82.25 91 LEU A N 1
ATOM 674 C CA . LEU A 1 91 ? 15.546 -5.460 1.108 1.00 82.25 91 LEU A CA 1
ATOM 675 C C . LEU A 1 91 ? 16.327 -6.649 1.688 1.00 82.25 91 LEU A C 1
ATOM 677 O O . LEU A 1 91 ? 17.550 -6.593 1.779 1.00 82.25 91 LEU A O 1
ATOM 681 N N . LEU A 1 92 ? 15.637 -7.761 1.982 1.00 82.06 92 LEU A N 1
ATOM 682 C CA . LEU A 1 92 ? 16.259 -9.018 2.418 1.00 82.06 92 LEU A CA 1
ATOM 683 C C . LEU A 1 92 ? 17.090 -9.683 1.312 1.00 82.06 92 LEU A C 1
ATOM 685 O O . LEU A 1 92 ? 18.007 -10.442 1.606 1.00 82.06 92 LEU A O 1
ATOM 689 N N . THR A 1 93 ? 16.787 -9.389 0.044 1.00 80.50 93 THR A N 1
ATOM 690 C CA . THR A 1 93 ? 17.543 -9.890 -1.116 1.00 80.50 93 THR A CA 1
ATOM 691 C C . THR A 1 93 ? 18.760 -9.027 -1.467 1.00 80.50 93 THR A C 1
ATOM 693 O O . THR A 1 93 ? 19.528 -9.394 -2.350 1.00 80.50 93 THR A O 1
ATOM 696 N N . GLY A 1 94 ? 18.965 -7.896 -0.776 1.00 76.56 94 GLY A N 1
ATOM 697 C CA . GLY A 1 94 ? 20.167 -7.065 -0.906 1.00 76.56 94 GLY A CA 1
ATOM 698 C C . GLY A 1 94 ? 20.243 -6.202 -2.170 1.00 76.56 94 GLY A C 1
ATOM 699 O O . GLY A 1 94 ? 21.326 -5.747 -2.532 1.00 76.56 94 GLY A O 1
ATOM 700 N N . GLN A 1 95 ? 19.124 -5.961 -2.858 1.00 81.44 95 GLN A N 1
ATOM 701 C CA . GLN A 1 95 ? 19.115 -5.139 -4.072 1.00 81.44 95 GLN A CA 1
ATOM 702 C C . GLN A 1 95 ? 19.328 -3.652 -3.751 1.00 81.44 95 GLN A C 1
ATOM 704 O O . GLN A 1 95 ? 18.556 -3.051 -3.002 1.00 81.44 95 GLN A O 1
ATOM 709 N N . ILE A 1 96 ? 20.346 -3.039 -4.365 1.00 82.44 96 ILE A N 1
ATOM 710 C CA . ILE A 1 96 ? 20.714 -1.626 -4.152 1.00 82.44 96 ILE A CA 1
ATOM 711 C C . ILE A 1 96 ? 19.554 -0.685 -4.510 1.00 82.44 96 ILE A C 1
ATOM 713 O O . ILE A 1 96 ? 19.260 0.237 -3.750 1.00 82.44 96 ILE A O 1
ATOM 717 N N . ASP A 1 97 ? 18.834 -0.958 -5.600 1.00 81.50 97 ASP A N 1
ATOM 718 C CA . ASP A 1 97 ? 17.684 -0.149 -6.032 1.00 81.50 97 ASP A CA 1
ATOM 719 C C . ASP A 1 97 ? 16.575 -0.116 -4.975 1.00 81.50 97 ASP A C 1
ATOM 721 O O . ASP A 1 97 ? 15.948 0.915 -4.724 1.00 81.50 97 ASP A O 1
ATOM 725 N N . THR A 1 98 ? 16.376 -1.244 -4.289 1.00 82.25 98 THR A N 1
ATOM 726 C CA . THR A 1 98 ? 15.416 -1.345 -3.191 1.00 82.25 98 THR A CA 1
ATOM 727 C C . THR A 1 98 ? 15.865 -0.527 -1.983 1.00 82.25 98 THR A C 1
ATOM 729 O O . THR A 1 98 ? 15.046 0.147 -1.362 1.00 82.25 98 THR A O 1
ATOM 732 N N . VAL A 1 99 ? 17.161 -0.541 -1.658 1.00 83.38 99 VAL A N 1
ATOM 733 C CA . VAL A 1 99 ? 17.713 0.265 -0.560 1.00 83.38 99 VAL A CA 1
ATOM 734 C C . VAL A 1 99 ? 17.494 1.754 -0.830 1.00 83.38 99 VAL A C 1
ATOM 736 O O . VAL A 1 99 ? 17.006 2.462 0.048 1.00 83.38 99 VAL A O 1
ATOM 739 N N . ILE A 1 100 ? 17.778 2.221 -2.049 1.00 85.62 100 ILE A N 1
ATOM 740 C CA . ILE A 1 100 ? 17.558 3.620 -2.448 1.00 85.62 100 ILE A CA 1
ATOM 741 C C . ILE A 1 100 ? 16.072 3.983 -2.337 1.00 85.62 100 ILE A C 1
ATOM 743 O O . ILE A 1 100 ? 15.734 5.020 -1.764 1.00 85.62 100 ILE A O 1
ATOM 747 N N . PHE A 1 101 ? 15.178 3.114 -2.817 1.00 86.06 101 PHE A N 1
ATOM 748 C CA . PHE A 1 101 ? 13.735 3.326 -2.707 1.00 86.06 101 PHE A CA 1
ATOM 749 C C . PHE A 1 101 ? 13.272 3.432 -1.248 1.00 86.06 101 PHE A C 1
ATOM 751 O O . PHE A 1 101 ? 12.548 4.362 -0.896 1.00 86.06 101 PHE A O 1
ATOM 758 N N . VAL A 1 102 ? 13.711 2.520 -0.375 1.00 85.75 102 VAL A N 1
ATOM 759 C CA . VAL A 1 102 ? 13.344 2.537 1.050 1.00 85.75 102 VAL A CA 1
ATOM 760 C C . VAL A 1 102 ? 13.885 3.790 1.740 1.00 85.75 102 VAL A C 1
ATOM 762 O O . VAL A 1 102 ? 13.147 4.444 2.478 1.00 85.75 102 VAL A O 1
ATOM 765 N N . LEU A 1 103 ? 15.131 4.177 1.460 1.00 87.88 103 LEU A N 1
ATOM 766 C CA . LEU A 1 103 ? 15.727 5.397 2.006 1.00 87.88 103 LEU A CA 1
ATOM 767 C C . LEU A 1 103 ? 15.009 6.669 1.542 1.00 87.88 103 LEU A C 1
ATOM 769 O O . LEU A 1 103 ? 14.932 7.616 2.315 1.00 87.88 103 LEU A O 1
ATOM 773 N N . ALA A 1 104 ? 14.455 6.698 0.329 1.00 85.88 104 ALA A N 1
ATOM 774 C CA . ALA A 1 104 ? 13.632 7.811 -0.150 1.00 85.88 104 ALA A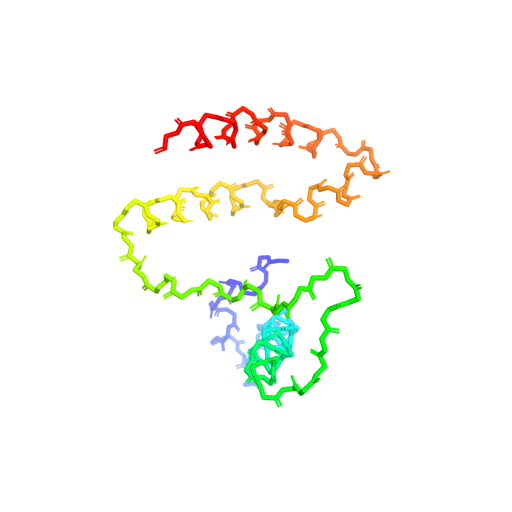 CA 1
ATOM 775 C C . ALA A 1 104 ? 12.204 7.789 0.433 1.00 85.88 104 ALA A C 1
ATOM 777 O O . ALA A 1 104 ? 11.616 8.838 0.699 1.00 85.88 104 ALA A O 1
ATOM 778 N N . MET A 1 105 ? 11.648 6.598 0.671 1.00 87.25 105 MET A N 1
ATOM 779 C CA . MET A 1 105 ? 10.306 6.410 1.225 1.00 87.25 105 MET A CA 1
ATOM 780 C C . MET A 1 105 ? 10.215 6.844 2.696 1.00 87.25 105 MET A C 1
ATOM 782 O O . MET A 1 105 ? 9.243 7.495 3.082 1.00 87.25 105 MET A O 1
ATOM 786 N N . LEU A 1 106 ? 11.220 6.514 3.518 1.00 88.38 106 LEU A N 1
ATOM 787 C CA . LEU A 1 106 ? 11.209 6.775 4.964 1.00 88.38 106 LEU A CA 1
ATOM 788 C C . LEU A 1 106 ? 11.053 8.271 5.329 1.00 88.38 106 LEU A C 1
ATOM 790 O O . LEU A 1 106 ? 10.169 8.581 6.131 1.00 88.38 106 LEU A O 1
ATOM 794 N N . PRO A 1 107 ? 11.816 9.219 4.743 1.00 88.06 107 PRO A N 1
ATOM 795 C CA . PRO A 1 107 ? 11.627 10.650 4.974 1.00 88.06 107 PRO A CA 1
ATOM 796 C C . PRO A 1 107 ? 10.246 11.139 4.538 1.00 88.06 107 PRO A C 1
ATOM 798 O O . PRO A 1 107 ? 9.638 11.946 5.237 1.00 88.06 107 PRO A O 1
ATOM 801 N N . GLY A 1 108 ? 9.734 10.632 3.410 1.00 83.62 108 GLY A N 1
ATOM 802 C CA . GLY A 1 108 ? 8.403 10.979 2.911 1.00 83.62 108 GLY A CA 1
ATOM 803 C C . GLY A 1 108 ? 7.298 10.547 3.875 1.00 83.62 108 GLY A C 1
ATOM 804 O O . GLY A 1 108 ? 6.418 11.341 4.205 1.00 83.62 108 GLY A O 1
ATOM 805 N N . MET A 1 109 ? 7.385 9.320 4.398 1.00 85.25 109 MET A N 1
ATOM 806 C CA . MET A 1 109 ? 6.460 8.811 5.415 1.00 85.25 109 MET A CA 1
ATOM 807 C C . MET A 1 109 ? 6.562 9.587 6.729 1.00 85.25 109 MET A C 1
ATOM 809 O O . MET A 1 109 ? 5.538 9.910 7.329 1.00 85.25 109 MET A O 1
ATOM 813 N N . TRP A 1 110 ? 7.780 9.911 7.171 1.00 87.25 110 TRP A N 1
ATOM 814 C CA . TRP A 1 110 ? 7.998 10.676 8.398 1.00 87.25 110 TRP A CA 1
ATOM 815 C C . TRP A 1 110 ? 7.427 12.092 8.301 1.00 87.25 110 TRP A C 1
ATOM 817 O O . TRP A 1 110 ? 6.763 12.557 9.227 1.00 87.25 110 TRP A O 1
ATOM 827 N N . LEU A 1 111 ? 7.638 12.760 7.164 1.00 86.31 111 LEU A N 1
ATOM 828 C CA . LEU A 1 111 ? 7.092 14.087 6.918 1.00 86.31 111 LEU A CA 1
ATOM 829 C C . LEU A 1 111 ? 5.561 14.044 6.870 1.00 86.31 111 LEU A C 1
ATOM 831 O O . LEU A 1 111 ? 4.916 14.860 7.519 1.00 86.31 111 LEU A O 1
ATOM 835 N N . ALA A 1 112 ? 4.981 13.071 6.163 1.00 81.12 112 ALA A N 1
ATOM 836 C CA . ALA A 1 112 ? 3.532 12.913 6.064 1.00 81.12 112 ALA A CA 1
ATOM 837 C C . ALA A 1 112 ? 2.870 12.599 7.416 1.00 81.12 112 ALA A C 1
ATOM 839 O O . ALA A 1 112 ? 1.793 13.114 7.690 1.00 81.12 112 ALA A O 1
ATOM 840 N N . GLY A 1 113 ? 3.515 11.801 8.275 1.00 74.94 113 GLY A N 1
ATOM 841 C CA . GLY A 1 113 ? 2.991 11.439 9.597 1.00 74.94 113 GLY A CA 1
ATOM 842 C C . GLY A 1 113 ? 3.008 12.569 10.632 1.00 74.94 113 GLY A C 1
ATOM 843 O O . GLY A 1 113 ? 2.456 12.407 11.718 1.00 74.94 113 GLY A O 1
ATOM 844 N N . LYS A 1 114 ? 3.646 13.703 10.320 1.00 72.31 114 LYS A N 1
ATOM 845 C CA . LYS A 1 114 ? 3.729 14.874 11.204 1.00 72.31 114 LYS A CA 1
ATOM 846 C C . LYS A 1 114 ? 2.586 15.886 10.988 1.00 72.31 114 LYS A C 1
ATOM 848 O O . LYS A 1 114 ? 2.439 16.788 11.812 1.00 72.31 114 LYS A O 1
ATOM 853 N N . PHE A 1 115 ? 1.805 15.749 9.912 1.00 57.06 115 PHE A N 1
ATOM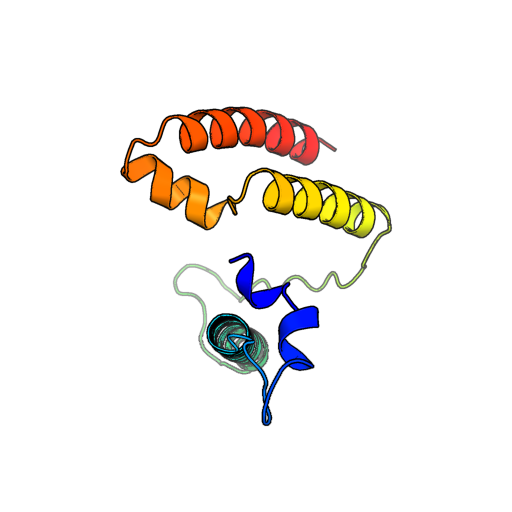 854 C CA . PHE A 1 115 ? 0.700 16.641 9.502 1.00 57.06 115 PHE A CA 1
ATOM 855 C C . PHE A 1 115 ? -0.666 15.937 9.501 1.00 57.06 115 PHE A C 1
ATOM 857 O O . PHE A 1 115 ? -1.684 16.631 9.234 1.00 57.06 115 PHE A O 1
#